Protein AF-A0A060BUB2-F1 (afdb_monomer)

Nearest PDB structures (foldseek):
  4mnr-assembly1_A  TM=9.715E-01  e=6.150E-08  Eggerthella lenta DSM 2243
  4r3j-assembly1_A  TM=9.632E-01  e=3.296E-07  Lancefieldella parvula DSM 20469
  4n1x-assembly2_B  TM=9.760E-01  e=5.420E-07  Lancefieldella parvula DSM 20469
  4r1g-assembly2_B  TM=9.555E-01  e=5.420E-07  Lancefieldella parvula DSM 20469
  4qjg-assembly1_A  TM=9.550E-01  e=1.143E-06  Lancefieldella parvula DSM 20469

Solvent-accessible surface area (backbone atoms only — not comparable to full-atom values): 5684 Å² total; per-residue (Å²): 58,58,77,46,56,8,39,28,64,52,88,80,88,69,60,66,45,60,51,97,87,66,47,79,75,44,71,62,73,91,44,82,66,48,66,88,46,51,40,73,57,15,51,57,48,42,57,56,18,26,47,24,17,73,77,45,92,29,44,88,65,61,45,93,98,45,56,38,20,28,50,65,47,78,43,85,70,55,96,91,48,81,59,49,81,45,75,51,70,49,55,41,55,91,72,81

pLDDT: mean 97.55, std 1.78, range [89.56, 98.81]

Organism: NCBI:txid388610

InterPro domains:
  IPR001460 Penicillin-binding protein, transpeptidase [PF00905] (2-96)
  IPR012338 Beta-lactamase/transpeptidase-like [G3DSA:3.40.710.10] (1-96)
  IPR012338 Beta-lactamase/transpeptidase-like [SSF56601] (1-96)
  IPR050515 Class D beta-lactamase/transpeptidase [PTHR30627] (1-96)

Radius of gyration: 18.21 Å; Cα contacts (8 Å, |Δi|>4): 164; chains: 1; bounding box: 43×38×40 Å

Foldseek 3Di:
DLLPQQWDKDDDDDQFDADPVRHTPDGDDIDTPDRRDGSVVSLVLLVVQLCCCVPNPNVVVDDPPKRKGKDWDWADPDDPDDIDIDMDIDISSVND

Secondary structure (DSSP, 8-state):
-GGGTT-EEPP-S--EEE-TT--EEEEPPP-EEE--S-HHHHHHHHHHHHHHHHTSTTGGG-BTTB--EEEEEEE---SSSPPEEEEEEESSTT--

Structure (mmCIF, N/CA/C/O backbone):
data_AF-A0A060BUB2-F1
#
_entry.id   AF-A0A060BUB2-F1
#
loop_
_atom_site.group_PDB
_atom_site.id
_atom_site.type_symbol
_atom_site.label_atom_id
_atom_site.label_alt_id
_atom_site.label_comp_id
_atom_site.label_asym_id
_atom_site.label_entity_id
_atom_site.label_seq_id
_atom_site.pdbx_PDB_ins_code
_atom_site.Cartn_x
_atom_site.Cartn_y
_atom_site.Cartn_z
_atom_site.occupancy
_atom_site.B_iso_or_equiv
_atom_site.auth_seq_id
_atom_site.auth_comp_id
_atom_site.auth_asym_id
_atom_site.auth_atom_id
_atom_site.pdbx_PDB_model_num
ATOM 1 N N . ALA A 1 1 ? 2.199 1.454 6.122 1.00 93.00 1 ALA A N 1
ATOM 2 C CA . ALA A 1 1 ? 3.378 2.230 6.540 1.00 93.00 1 ALA A CA 1
ATOM 3 C C . ALA A 1 1 ? 3.702 3.285 5.498 1.00 93.00 1 ALA A C 1
ATOM 5 O O . ALA A 1 1 ? 3.461 4.435 5.799 1.00 93.00 1 ALA A O 1
ATOM 6 N N . VAL A 1 2 ? 4.151 2.925 4.283 1.00 98.25 2 VAL A N 1
ATOM 7 C CA . VAL A 1 2 ? 4.500 3.920 3.237 1.00 98.25 2 VAL A CA 1
ATOM 8 C C . VAL A 1 2 ? 3.356 4.904 2.969 1.00 98.25 2 VAL A C 1
ATOM 10 O O . VAL A 1 2 ? 3.544 6.096 3.120 1.00 98.25 2 VAL A O 1
ATOM 13 N N . ALA A 1 3 ? 2.148 4.396 2.722 1.00 98.19 3 ALA A N 1
ATOM 14 C CA . ALA A 1 3 ? 0.953 5.213 2.496 1.00 98.19 3 ALA A CA 1
ATOM 15 C C . ALA A 1 3 ? 0.493 6.070 3.700 1.00 98.19 3 ALA A C 1
ATOM 17 O O . ALA A 1 3 ? -0.426 6.854 3.567 1.00 98.19 3 ALA A O 1
ATOM 18 N N . ASN A 1 4 ? 1.049 5.865 4.895 1.00 98.44 4 ASN A N 1
ATOM 19 C CA . ASN A 1 4 ? 0.565 6.473 6.140 1.00 98.44 4 ASN A CA 1
ATOM 20 C C . ASN A 1 4 ? 1.745 7.091 6.898 1.00 98.44 4 ASN A C 1
ATOM 22 O O . ASN A 1 4 ? 2.000 6.736 8.048 1.00 98.44 4 ASN A O 1
ATOM 26 N N . ASP A 1 5 ? 2.542 7.898 6.196 1.00 98.19 5 ASP A N 1
ATOM 27 C CA . ASP A 1 5 ? 3.661 8.679 6.743 1.00 98.19 5 ASP A CA 1
ATOM 28 C C . ASP A 1 5 ? 4.702 7.863 7.528 1.00 98.19 5 ASP A C 1
ATOM 30 O O . ASP A 1 5 ? 5.344 8.340 8.465 1.00 98.19 5 ASP A O 1
ATOM 34 N N . GLY A 1 6 ? 4.874 6.593 7.161 1.00 98.31 6 GLY A N 1
ATOM 35 C CA . GLY A 1 6 ? 5.774 5.664 7.840 1.00 98.31 6 GLY A CA 1
ATOM 36 C C . GLY A 1 6 ? 5.173 4.953 9.054 1.00 98.31 6 GLY A C 1
ATOM 37 O O . GLY A 1 6 ? 5.787 4.014 9.557 1.00 98.31 6 GLY A O 1
ATOM 38 N N . VAL A 1 7 ? 3.948 5.287 9.466 1.00 98.62 7 VAL A N 1
ATOM 39 C CA . VAL A 1 7 ? 3.236 4.665 10.590 1.00 98.62 7 VAL A CA 1
ATOM 40 C C . VAL A 1 7 ? 2.556 3.366 10.142 1.00 98.62 7 VAL A C 1
ATOM 42 O O . VAL A 1 7 ? 1.753 3.318 9.200 1.00 98.62 7 VAL A O 1
ATOM 45 N N . LEU A 1 8 ? 2.873 2.262 10.817 1.00 98.44 8 LEU A N 1
ATOM 46 C CA . LEU A 1 8 ? 2.252 0.958 10.613 1.00 98.44 8 LEU A CA 1
ATOM 47 C C . LEU A 1 8 ? 1.107 0.766 11.613 1.00 98.44 8 LEU A C 1
ATOM 49 O O . LEU A 1 8 ? 1.333 0.631 12.813 1.00 98.44 8 LEU A O 1
ATOM 53 N N . MET A 1 9 ? -0.123 0.721 11.105 1.00 98.44 9 MET A N 1
ATOM 54 C CA . MET A 1 9 ? -1.320 0.454 11.906 1.00 98.44 9 MET A CA 1
ATOM 55 C C . MET A 1 9 ? -1.484 -1.043 12.169 1.00 98.44 9 MET A C 1
ATOM 57 O O . MET A 1 9 ? -1.148 -1.870 11.318 1.00 98.44 9 MET A O 1
ATOM 61 N N . GLN A 1 10 ? -2.050 -1.399 13.321 1.00 98.38 10 GLN A N 1
ATOM 62 C CA . GLN A 1 10 ? -2.472 -2.769 13.582 1.00 98.38 10 GLN A CA 1
ATOM 63 C C . GLN A 1 10 ? -3.713 -3.090 12.729 1.00 98.38 10 GLN A C 1
ATOM 65 O O . GLN A 1 10 ? -4.748 -2.436 12.894 1.00 98.38 10 GLN A O 1
ATOM 70 N N . PRO A 1 11 ? -3.653 -4.084 11.821 1.00 97.88 11 PRO A N 1
ATOM 71 C CA . PRO A 1 11 ? -4.812 -4.451 11.022 1.00 97.88 11 PRO A CA 1
ATOM 72 C C . PRO A 1 11 ? -5.893 -5.072 11.911 1.00 97.88 11 PRO A C 1
ATOM 74 O O . PRO A 1 11 ? -5.608 -5.862 12.813 1.00 97.88 11 PRO A O 1
ATOM 77 N N . TYR A 1 12 ? -7.148 -4.742 11.626 1.00 97.94 12 TYR A N 1
ATOM 78 C CA . TYR A 1 12 ? -8.311 -5.306 12.300 1.00 97.94 12 TYR A CA 1
ATOM 79 C C . TYR A 1 12 ? -9.427 -5.566 11.286 1.00 97.94 12 TYR A C 1
ATOM 81 O O . TYR A 1 12 ? -9.534 -4.877 10.275 1.00 97.94 12 TYR A O 1
ATOM 89 N N . LEU A 1 13 ? -10.253 -6.579 11.560 1.00 98.12 13 LEU A N 1
ATOM 90 C CA . LEU A 1 13 ? -11.365 -6.972 10.685 1.00 98.12 13 LEU A CA 1
ATOM 91 C C . LEU A 1 13 ? -12.734 -6.565 11.249 1.00 98.12 13 LEU A C 1
ATOM 93 O O . LEU A 1 13 ? -13.665 -6.282 10.502 1.00 98.12 13 LEU A O 1
ATOM 97 N N . ILE A 1 14 ? -12.872 -6.543 12.576 1.00 97.81 14 ILE A N 1
ATOM 98 C CA . ILE A 1 14 ? -14.148 -6.285 13.252 1.00 97.81 14 ILE A CA 1
ATOM 99 C C . ILE A 1 14 ? -14.234 -4.796 13.576 1.00 97.81 14 ILE A C 1
ATOM 101 O O . ILE A 1 14 ? -13.459 -4.315 14.393 1.00 97.81 14 ILE A O 1
ATOM 105 N N . GLN A 1 15 ? -15.182 -4.067 12.985 1.00 97.94 15 GLN A N 1
ATOM 106 C CA . GLN A 1 15 ? -15.404 -2.650 13.307 1.00 97.94 15 GLN A CA 1
ATOM 107 C C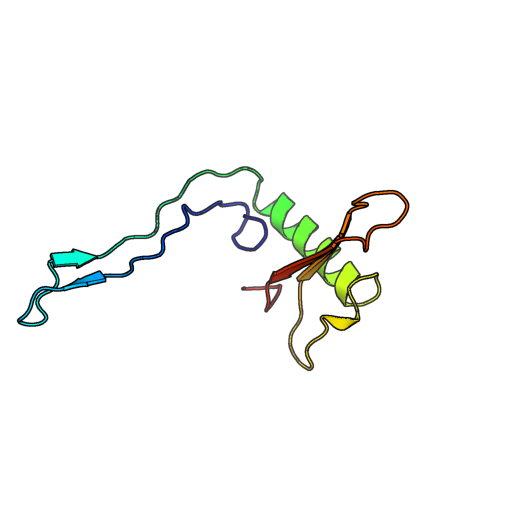 . GLN A 1 15 ? -16.235 -2.469 14.584 1.00 97.94 15 GLN A C 1
ATOM 109 O O . GLN A 1 15 ? -15.972 -1.588 15.405 1.00 97.94 15 GLN A O 1
ATOM 114 N N . THR A 1 16 ? -17.297 -3.257 14.737 1.00 98.19 16 THR A N 1
ATOM 115 C CA . THR A 1 16 ? -18.253 -3.119 15.839 1.00 98.19 16 THR A CA 1
ATOM 116 C C . THR A 1 16 ? -18.921 -4.457 16.119 1.00 98.19 16 THR A C 1
ATOM 118 O O . THR A 1 16 ? -19.343 -5.144 15.192 1.00 98.19 16 THR A O 1
ATOM 121 N N . VAL A 1 17 ? -19.057 -4.795 17.397 1.00 98.19 17 VAL A N 1
ATOM 122 C CA . VAL A 1 17 ? -19.894 -5.895 17.880 1.00 98.19 17 VAL A CA 1
ATOM 123 C C . VAL A 1 17 ? -21.173 -5.290 18.440 1.00 98.19 17 VAL A C 1
ATOM 125 O O . VAL A 1 17 ? -21.117 -4.349 19.238 1.00 98.19 17 VAL A O 1
ATOM 128 N N . ARG A 1 18 ? -22.320 -5.812 18.005 1.00 98.56 18 ARG A N 1
ATOM 129 C CA . ARG A 1 18 ? -23.639 -5.388 18.480 1.00 98.56 18 ARG A CA 1
ATOM 130 C C . ARG A 1 18 ? -24.403 -6.557 19.082 1.00 98.56 18 ARG A C 1
ATOM 132 O O . ARG A 1 18 ? -24.198 -7.696 18.668 1.00 98.56 18 ARG A O 1
ATOM 139 N N . ASP A 1 19 ? -25.258 -6.258 20.050 1.00 97.94 19 ASP A N 1
ATOM 140 C CA . ASP A 1 19 ? -26.207 -7.222 20.605 1.00 97.94 19 ASP A CA 1
ATOM 141 C C . ASP A 1 19 ? -27.456 -7.376 19.709 1.00 97.94 19 ASP A C 1
ATOM 143 O O . ASP A 1 19 ? -27.557 -6.779 18.631 1.00 97.94 19 ASP A O 1
ATOM 147 N N . ALA A 1 20 ? -28.402 -8.214 20.144 1.00 97.81 20 ALA A N 1
ATOM 148 C CA . ALA A 1 20 ? -29.640 -8.490 19.412 1.00 97.81 20 ALA A CA 1
ATOM 149 C C . ALA A 1 20 ? -30.563 -7.263 19.282 1.00 97.81 20 ALA A C 1
ATOM 151 O O . ALA A 1 20 ? -31.343 -7.194 18.333 1.00 97.81 20 ALA A O 1
ATOM 152 N N . ASP A 1 21 ? -30.431 -6.289 20.184 1.00 97.69 21 ASP A N 1
ATOM 153 C CA . ASP A 1 21 ? -31.191 -5.037 20.192 1.00 97.69 21 ASP A CA 1
ATOM 154 C C . ASP A 1 21 ? -30.462 -3.918 19.421 1.00 97.69 21 ASP A C 1
ATOM 156 O O . ASP A 1 21 ? -30.885 -2.761 19.424 1.00 97.69 21 ASP A O 1
ATOM 160 N N . LEU A 1 22 ? -29.377 -4.265 18.714 1.00 96.31 22 LEU A N 1
ATOM 161 C CA . LEU A 1 22 ? -28.490 -3.366 17.969 1.00 96.31 22 LEU A CA 1
ATOM 162 C C . LEU A 1 22 ? -27.682 -2.395 18.848 1.00 96.31 22 LEU A C 1
ATOM 164 O O . LEU A 1 22 ? -27.053 -1.472 18.316 1.00 96.31 22 LEU A O 1
ATOM 168 N N . GLY A 1 23 ? -27.636 -2.624 20.161 1.00 97.88 23 GLY A N 1
ATOM 169 C CA . GLY A 1 23 ? -26.764 -1.918 21.091 1.00 97.88 23 GLY A CA 1
ATOM 170 C C . GLY A 1 23 ? -25.293 -2.189 20.781 1.00 97.88 23 GLY A C 1
ATOM 171 O O . GLY A 1 23 ? -24.910 -3.303 20.425 1.00 97.88 23 GLY A O 1
ATOM 172 N N . VAL A 1 24 ? -24.443 -1.162 20.873 1.00 98.06 24 VAL A N 1
ATOM 173 C CA . VAL A 1 24 ? -22.996 -1.317 20.657 1.00 98.06 24 VAL A CA 1
ATOM 174 C C . VAL A 1 24 ? -22.364 -1.932 21.902 1.00 98.06 24 VAL A C 1
ATOM 176 O O . VAL A 1 24 ? -22.309 -1.292 22.947 1.00 98.06 24 VAL A O 1
ATOM 179 N N . VAL A 1 25 ? -21.845 -3.151 21.762 1.00 98.00 25 VAL A N 1
ATOM 180 C CA . VAL A 1 25 ? -21.130 -3.879 22.823 1.00 98.00 25 VAL A CA 1
ATOM 181 C C . VAL A 1 25 ? -19.650 -3.519 22.810 1.00 98.00 25 VAL A C 1
ATOM 183 O O . VAL A 1 25 ? -19.036 -3.301 23.850 1.00 98.00 25 VAL A O 1
ATOM 186 N N . GLN A 1 26 ? -19.070 -3.445 21.614 1.00 97.69 26 GLN A N 1
ATOM 187 C CA . GLN A 1 26 ? -17.668 -3.107 21.421 1.00 97.69 26 GLN A CA 1
ATOM 188 C C . GLN A 1 26 ? -17.500 -2.360 20.106 1.00 97.69 26 GLN A C 1
ATOM 190 O O . GLN A 1 26 ? -18.100 -2.722 19.093 1.00 97.69 26 GLN A O 1
ATOM 195 N N . ARG A 1 27 ? -16.637 -1.347 20.108 1.00 98.00 27 ARG A N 1
ATOM 196 C CA . ARG A 1 27 ? -16.149 -0.681 18.904 1.00 98.00 27 ARG A CA 1
ATOM 197 C C . ARG A 1 27 ? -14.635 -0.815 18.867 1.00 98.00 27 ARG A C 1
ATOM 199 O O . ARG A 1 27 ? -13.984 -0.584 19.880 1.00 98.00 27 ARG A O 1
ATOM 206 N N . THR A 1 28 ? -14.095 -1.209 17.722 1.00 98.31 28 THR A N 1
ATOM 207 C CA . THR A 1 28 ? -12.645 -1.278 17.540 1.00 98.31 28 THR A CA 1
ATOM 208 C C . THR A 1 28 ? -12.118 0.111 17.227 1.00 98.31 28 THR A C 1
ATOM 210 O O . THR A 1 28 ? -12.644 0.798 16.349 1.00 98.31 28 THR A O 1
ATOM 213 N N . GLU A 1 29 ? -11.081 0.514 17.950 1.00 97.94 29 GLU A N 1
ATOM 214 C CA 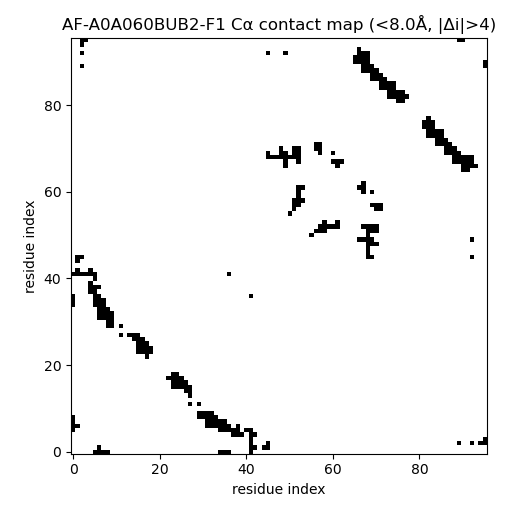. GLU A 1 29 ? -10.344 1.746 17.703 1.00 97.94 29 GLU A CA 1
ATOM 215 C C . GLU A 1 29 ? -9.021 1.399 17.008 1.00 97.94 29 GLU A C 1
ATOM 217 O O . GLU A 1 29 ? -8.344 0.463 17.444 1.00 97.94 29 GLU A O 1
ATOM 222 N N . PRO A 1 30 ? -8.649 2.093 15.917 1.00 98.06 30 PRO A N 1
ATOM 223 C CA . PRO A 1 30 ? -7.361 1.880 15.271 1.00 98.06 30 PRO A CA 1
ATOM 224 C C . PRO A 1 30 ? -6.208 2.144 16.241 1.00 98.06 30 PRO A C 1
ATOM 226 O O . PRO A 1 30 ? -6.190 3.166 16.925 1.00 98.06 30 PRO A O 1
ATOM 229 N N . THR A 1 31 ? -5.217 1.256 16.257 1.00 98.38 31 THR A N 1
ATOM 230 C CA . THR A 1 31 ? -4.009 1.415 17.071 1.00 98.38 31 THR A CA 1
ATOM 231 C C . THR A 1 31 ? -2.759 1.401 16.203 1.00 98.38 31 THR A C 1
ATOM 233 O O . THR A 1 31 ? -2.683 0.705 15.186 1.00 98.38 31 THR A O 1
ATOM 236 N N . VAL A 1 32 ? -1.760 2.181 16.614 1.00 98.50 32 VAL A N 1
ATOM 237 C CA . VAL A 1 32 ? -0.423 2.132 16.017 1.00 98.50 32 VAL A CA 1
ATOM 238 C C . VAL A 1 32 ? 0.260 0.846 16.471 1.00 98.50 32 VAL A C 1
ATOM 240 O O . VAL A 1 32 ? 0.297 0.546 17.663 1.00 98.50 32 VAL A O 1
ATOM 243 N N . TYR A 1 33 ? 0.798 0.088 15.518 1.00 98.50 33 TYR A N 1
ATOM 244 C CA . TYR A 1 33 ? 1.631 -1.078 15.794 1.00 98.50 33 TYR A CA 1
ATOM 245 C C . TYR A 1 33 ? 3.105 -0.678 15.920 1.00 98.50 33 TYR A C 1
ATOM 247 O O . TYR A 1 33 ? 3.773 -1.076 16.872 1.00 98.50 33 TYR A O 1
ATOM 255 N N . SER A 1 34 ? 3.615 0.119 14.973 1.00 98.50 34 SER A N 1
ATOM 256 C CA . SER A 1 34 ? 4.997 0.617 14.980 1.00 98.50 34 SER A CA 1
ATOM 257 C C . SER A 1 34 ? 5.226 1.755 13.975 1.00 98.50 34 SER A C 1
ATOM 259 O O . SER A 1 34 ? 4.355 2.065 13.166 1.00 98.50 34 SER A O 1
ATOM 261 N N . GLU A 1 35 ? 6.424 2.345 13.994 1.00 98.38 35 GLU A N 1
ATOM 262 C CA . GLU A 1 35 ? 6.898 3.360 13.037 1.00 98.38 35 GLU A CA 1
ATOM 263 C C . GLU A 1 35 ? 8.217 2.888 12.394 1.00 98.38 35 GLU A C 1
ATOM 265 O O . GLU A 1 35 ? 9.304 3.253 12.845 1.00 98.38 35 GLU A O 1
ATOM 270 N N . PRO A 1 36 ? 8.169 1.982 11.399 1.00 98.06 36 PRO A N 1
ATOM 271 C CA . PRO A 1 36 ? 9.375 1.377 10.826 1.00 98.06 36 PRO A CA 1
ATOM 272 C C . PRO A 1 36 ? 10.260 2.343 10.027 1.00 98.06 36 PRO A C 1
ATOM 274 O O . PRO A 1 36 ? 11.444 2.061 9.849 1.00 98.06 36 PRO A O 1
ATOM 277 N N . ILE A 1 37 ? 9.701 3.439 9.509 1.00 98.56 37 ILE A N 1
ATOM 278 C CA . ILE A 1 37 ? 10.411 4.444 8.708 1.00 98.56 37 ILE A CA 1
ATOM 279 C C . ILE A 1 37 ? 9.916 5.846 9.069 1.00 98.56 37 ILE A C 1
ATOM 281 O O . ILE A 1 37 ? 8.796 6.002 9.546 1.00 98.56 37 ILE A O 1
ATOM 285 N N . SER A 1 38 ? 10.738 6.866 8.815 1.00 98.69 38 SER A N 1
ATOM 286 C CA . SER A 1 38 ? 10.307 8.262 8.936 1.00 98.69 38 SER A CA 1
ATOM 287 C C . SER A 1 38 ? 9.331 8.650 7.825 1.00 98.69 38 SER A C 1
ATOM 289 O O . SER A 1 38 ? 9.417 8.113 6.720 1.00 98.69 38 SER A O 1
ATOM 291 N N . SER A 1 39 ? 8.495 9.658 8.084 1.00 98.31 39 SER A N 1
ATOM 292 C CA . SER A 1 39 ? 7.629 10.282 7.070 1.00 98.31 39 SER A CA 1
ATOM 293 C C . SER A 1 39 ? 8.417 10.699 5.821 1.00 98.31 39 SER A C 1
ATOM 295 O O . SER A 1 39 ? 8.107 10.226 4.740 1.00 98.31 39 SER A O 1
ATOM 297 N N . ASN A 1 40 ? 9.556 11.392 5.963 1.00 98.56 40 ASN A N 1
ATOM 298 C CA . ASN A 1 40 ? 10.401 11.742 4.809 1.00 98.56 40 ASN A CA 1
ATOM 299 C C . ASN A 1 40 ? 10.873 10.519 3.992 1.00 98.56 40 ASN A C 1
ATOM 301 O O . ASN A 1 40 ? 11.030 10.597 2.779 1.00 98.56 40 ASN A O 1
ATOM 305 N N . THR A 1 41 ? 11.152 9.382 4.641 1.00 98.69 41 THR A N 1
ATOM 306 C CA . THR A 1 41 ? 11.491 8.146 3.913 1.00 98.69 41 THR A CA 1
ATOM 307 C C . THR A 1 41 ? 10.269 7.580 3.193 1.00 98.69 41 THR A C 1
ATOM 309 O O . THR A 1 41 ? 10.404 7.066 2.085 1.00 98.69 41 THR A O 1
ATOM 312 N N . ALA A 1 42 ? 9.090 7.658 3.812 1.00 98.62 42 ALA A N 1
ATOM 313 C CA . ALA A 1 42 ? 7.835 7.237 3.206 1.00 98.62 42 ALA A CA 1
ATOM 314 C C . ALA A 1 42 ? 7.501 8.081 1.965 1.00 98.62 42 ALA A C 1
ATOM 316 O O . ALA A 1 42 ? 7.209 7.495 0.930 1.00 98.62 42 ALA A O 1
ATOM 317 N N . ASP A 1 43 ? 7.667 9.404 2.030 1.00 98.50 43 ASP A N 1
ATOM 318 C CA . ASP A 1 43 ? 7.427 10.328 0.911 1.00 98.50 43 ASP A CA 1
ATOM 319 C C . ASP A 1 43 ? 8.316 9.998 -0.293 1.00 98.50 43 ASP A C 1
ATOM 321 O O . ASP A 1 43 ? 7.831 9.788 -1.404 1.00 98.50 43 ASP A O 1
ATOM 325 N N . ILE A 1 44 ? 9.624 9.843 -0.057 1.00 98.62 44 ILE A N 1
ATOM 326 C CA . ILE A 1 44 ? 10.585 9.459 -1.101 1.00 98.62 44 ILE A CA 1
ATOM 327 C C . IL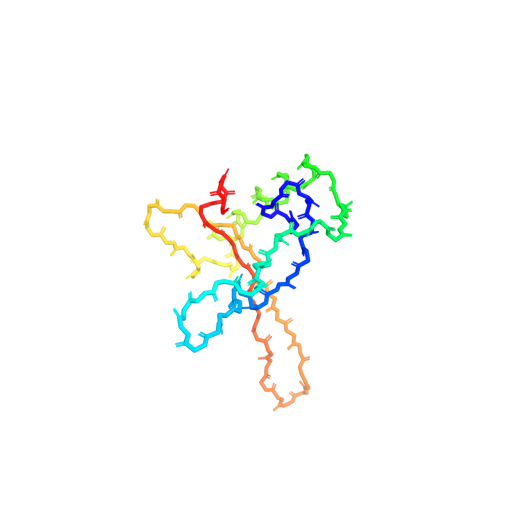E A 1 44 ? 10.214 8.099 -1.714 1.00 98.62 44 ILE A C 1
ATOM 329 O O . ILE A 1 44 ? 10.325 7.902 -2.925 1.00 98.62 44 ILE A O 1
ATOM 333 N N . LEU A 1 45 ? 9.776 7.135 -0.895 1.00 98.50 45 LEU A N 1
ATOM 334 C CA . LEU A 1 45 ? 9.326 5.835 -1.396 1.00 98.50 45 LEU A CA 1
ATOM 335 C C . LEU A 1 45 ? 8.045 5.954 -2.226 1.00 98.50 45 LEU A C 1
ATOM 337 O O . LEU A 1 45 ? 7.943 5.274 -3.246 1.00 98.50 45 LEU A O 1
ATOM 341 N N . THR A 1 46 ? 7.102 6.805 -1.825 1.00 98.69 46 THR A N 1
ATOM 342 C CA . THR A 1 46 ? 5.886 7.094 -2.590 1.00 98.69 46 THR A CA 1
ATOM 343 C C . THR A 1 46 ? 6.237 7.643 -3.970 1.00 98.69 46 THR A C 1
ATOM 345 O O . THR A 1 46 ? 5.784 7.072 -4.958 1.00 98.69 46 THR A O 1
ATOM 348 N N . GLU A 1 47 ? 7.136 8.629 -4.069 1.00 98.56 47 GLU A N 1
ATOM 349 C CA . GLU A 1 47 ? 7.605 9.171 -5.357 1.00 98.56 47 GLU A CA 1
ATOM 350 C C . GLU A 1 47 ? 8.218 8.082 -6.259 1.00 98.56 47 GLU A C 1
ATOM 352 O O . GLU A 1 47 ? 7.905 7.974 -7.448 1.00 98.56 47 GLU A O 1
ATOM 357 N N . MET A 1 48 ? 9.061 7.210 -5.694 1.00 98.75 48 MET A N 1
ATOM 358 C CA . MET A 1 48 ? 9.636 6.083 -6.440 1.00 98.75 48 MET A CA 1
ATOM 359 C C . MET A 1 48 ? 8.565 5.084 -6.904 1.00 98.75 48 MET A C 1
ATOM 361 O O . MET A 1 48 ? 8.663 4.518 -7.994 1.00 98.75 48 MET A O 1
ATOM 365 N N . MET A 1 49 ? 7.547 4.841 -6.078 1.00 98.75 49 MET A N 1
ATOM 366 C CA . MET A 1 49 ? 6.431 3.946 -6.383 1.00 98.75 49 MET A CA 1
ATOM 367 C C . MET A 1 49 ? 5.474 4.539 -7.428 1.00 98.75 49 MET A C 1
ATOM 369 O O . MET A 1 49 ? 4.917 3.788 -8.230 1.00 98.75 49 MET A O 1
ATOM 373 N N . GLU A 1 50 ? 5.302 5.860 -7.471 1.00 98.69 50 GLU A N 1
ATOM 374 C CA . GLU A 1 50 ? 4.591 6.545 -8.555 1.00 98.69 50 GLU A CA 1
ATOM 375 C C . GLU A 1 50 ? 5.304 6.334 -9.892 1.00 98.69 50 GLU A C 1
ATOM 377 O O . GLU A 1 50 ? 4.665 5.936 -10.866 1.00 98.69 50 GLU A O 1
ATOM 382 N N . ALA A 1 51 ? 6.632 6.495 -9.941 1.00 98.69 51 ALA A N 1
ATOM 383 C CA . ALA A 1 51 ? 7.413 6.297 -11.166 1.00 98.69 51 ALA A CA 1
ATOM 384 C C . ALA A 1 51 ? 7.250 4.879 -11.749 1.00 98.69 51 ALA A C 1
ATOM 386 O O . ALA A 1 51 ? 7.137 4.693 -12.963 1.00 98.69 51 ALA A O 1
ATOM 387 N N . VAL A 1 52 ? 7.150 3.856 -10.891 1.00 98.69 52 VAL A N 1
ATOM 388 C CA . VAL A 1 52 ? 6.902 2.471 -11.330 1.00 98.69 52 VAL A CA 1
ATOM 389 C C . VAL A 1 52 ? 5.576 2.331 -12.076 1.00 98.69 52 VAL A C 1
ATOM 391 O O . VAL A 1 52 ? 5.502 1.557 -13.035 1.00 98.69 52 VAL A O 1
ATOM 394 N N . VAL A 1 53 ? 4.536 3.040 -11.639 1.00 98.69 53 VAL A N 1
ATOM 395 C CA . VAL A 1 53 ? 3.215 3.004 -12.276 1.00 98.69 53 VAL A CA 1
ATOM 396 C C . VAL A 1 53 ? 3.146 3.971 -13.456 1.00 98.69 53 VAL A C 1
ATOM 398 O O . VAL A 1 53 ? 2.516 3.654 -14.458 1.00 98.69 53 VAL A O 1
ATOM 401 N N . ALA A 1 54 ? 3.816 5.119 -13.401 1.00 98.06 54 ALA A N 1
ATOM 402 C CA . ALA A 1 54 ? 3.818 6.099 -14.483 1.00 98.06 54 ALA A CA 1
ATOM 403 C C . ALA A 1 54 ? 4.563 5.597 -15.733 1.00 98.06 54 ALA A C 1
ATOM 405 O O . ALA A 1 54 ? 4.066 5.744 -16.848 1.00 98.06 54 ALA A O 1
ATOM 406 N N . GLU A 1 55 ? 5.728 4.972 -15.555 1.00 97.94 55 GLU A N 1
ATOM 407 C CA . GLU A 1 55 ? 6.636 4.656 -16.669 1.00 97.94 55 GLU A CA 1
ATOM 408 C C . GLU A 1 55 ? 7.407 3.334 -16.513 1.00 97.94 55 GLU A C 1
ATOM 410 O O . GLU A 1 55 ? 8.194 2.962 -17.383 1.00 97.94 55 GLU A O 1
ATOM 415 N N . GLY A 1 56 ? 7.180 2.597 -15.424 1.00 98.25 56 GLY A N 1
ATOM 416 C CA . GLY A 1 56 ? 7.905 1.368 -15.112 1.00 98.25 56 GLY A CA 1
ATOM 417 C C . GLY A 1 56 ? 7.133 0.075 -15.384 1.00 98.25 56 GLY A C 1
ATOM 418 O O . GLY A 1 56 ? 6.320 -0.062 -16.298 1.00 98.25 56 GLY A O 1
ATOM 419 N N . THR A 1 57 ? 7.405 -0.927 -14.548 1.00 98.44 57 THR A N 1
ATOM 420 C CA . THR A 1 57 ? 6.815 -2.269 -14.657 1.00 98.44 57 THR A CA 1
ATOM 421 C C . THR A 1 57 ? 5.343 -2.330 -14.243 1.00 98.44 57 THR A C 1
ATOM 423 O O . THR A 1 57 ? 4.686 -3.331 -14.510 1.00 98.44 57 THR A O 1
ATOM 426 N N . GLY A 1 58 ? 4.830 -1.299 -13.566 1.00 98.19 58 GLY A N 1
ATOM 427 C CA . GLY A 1 58 ? 3.475 -1.238 -13.018 1.00 98.19 58 GLY A CA 1
ATOM 428 C C . GLY A 1 58 ? 2.488 -0.440 -13.865 1.00 98.19 58 GLY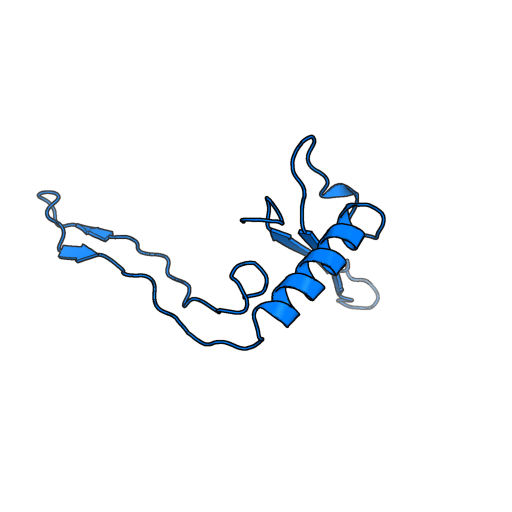 A C 1
ATOM 429 O O . GLY A 1 58 ? 1.421 -0.111 -13.363 1.00 98.19 58 GLY A O 1
ATOM 430 N N . THR A 1 59 ? 2.810 -0.114 -15.118 1.00 98.38 59 THR A N 1
ATOM 431 C CA . THR A 1 59 ? 1.994 0.766 -15.984 1.00 98.38 59 THR A CA 1
ATOM 432 C C . THR A 1 59 ? 0.546 0.322 -16.173 1.00 98.38 59 THR A C 1
ATOM 434 O O . THR A 1 59 ? -0.338 1.156 -16.343 1.00 98.38 59 THR A O 1
ATOM 437 N N . LEU A 1 60 ? 0.258 -0.976 -16.050 1.00 97.75 60 LEU A N 1
ATOM 438 C CA . LEU A 1 60 ? -1.114 -1.497 -16.079 1.00 97.75 60 LEU A CA 1
ATOM 439 C C . LEU A 1 60 ? -1.969 -1.086 -14.865 1.00 97.75 60 LEU A C 1
ATOM 441 O O . LEU A 1 60 ? -3.183 -1.261 -14.904 1.00 97.75 60 LEU A O 1
ATOM 445 N N . ALA A 1 61 ? -1.364 -0.556 -13.799 1.00 97.62 61 ALA A N 1
ATOM 446 C CA . ALA A 1 61 ? -2.061 -0.074 -12.607 1.00 97.62 61 ALA A CA 1
ATOM 447 C C . ALA A 1 61 ? -2.497 1.403 -12.703 1.00 97.62 61 ALA A C 1
ATOM 449 O O . ALA A 1 61 ? -3.060 1.928 -11.745 1.00 97.62 61 ALA A O 1
ATOM 450 N N . GLN A 1 62 ? -2.245 2.084 -13.828 1.00 98.25 62 GLN A N 1
ATOM 451 C CA . GLN A 1 62 ? -2.682 3.467 -14.031 1.00 98.25 62 GLN A CA 1
ATOM 452 C C . GLN A 1 62 ? -4.212 3.580 -14.030 1.00 98.25 62 GLN A C 1
ATOM 454 O O . GLN A 1 62 ? -4.912 2.812 -14.692 1.00 98.25 62 GLN A O 1
ATOM 459 N N . VAL A 1 63 ? -4.728 4.595 -13.334 1.00 97.94 63 VAL A N 1
ATOM 460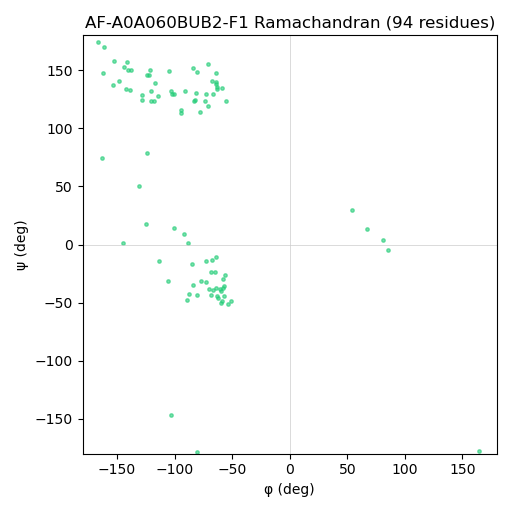 C CA . VAL A 1 63 ? -6.155 4.935 -13.303 1.00 97.94 63 VAL A CA 1
ATOM 461 C C . VAL A 1 63 ? -6.325 6.366 -13.826 1.00 97.94 63 VAL A C 1
ATOM 463 O O . VAL A 1 63 ? -5.708 7.283 -13.285 1.00 97.94 63 VAL A O 1
ATOM 466 N N . PRO A 1 64 ? -7.144 6.608 -14.871 1.00 97.19 64 PRO A N 1
ATOM 467 C CA . PRO A 1 64 ? -7.335 7.953 -15.404 1.00 97.19 64 PRO A CA 1
ATOM 468 C C . PRO A 1 64 ? -7.791 8.946 -14.327 1.00 97.19 64 PRO A C 1
ATOM 470 O O . PRO A 1 64 ? -8.815 8.744 -13.680 1.00 97.19 64 PRO A O 1
ATOM 473 N N . GLY A 1 65 ? -7.034 10.031 -14.157 1.00 96.88 65 GLY A N 1
ATOM 474 C CA . GLY A 1 65 ? -7.336 11.087 -13.186 1.00 96.88 65 GLY A CA 1
ATOM 475 C C . GLY A 1 65 ? -6.919 10.795 -11.741 1.00 96.88 65 GLY A C 1
ATOM 476 O O . GLY A 1 65 ? -7.189 11.628 -10.881 1.00 96.88 65 GLY A O 1
ATOM 477 N N . VAL A 1 66 ? -6.260 9.665 -11.464 1.00 97.94 66 VAL A N 1
ATOM 478 C CA . VAL A 1 66 ? -5.767 9.309 -10.127 1.00 97.94 66 VAL A CA 1
ATOM 479 C C . VAL A 1 66 ? -4.290 8.937 -10.205 1.00 97.94 66 VAL A C 1
ATOM 481 O O . VAL A 1 66 ? -3.907 8.033 -10.946 1.00 97.94 66 VAL A O 1
ATOM 484 N N . THR A 1 67 ? -3.454 9.611 -9.416 1.00 98.12 67 THR A N 1
ATOM 485 C CA . THR A 1 67 ? -2.052 9.214 -9.249 1.00 98.12 67 THR A CA 1
ATOM 486 C C . THR A 1 67 ? -1.990 7.968 -8.373 1.00 98.12 67 THR A C 1
ATOM 488 O O . THR A 1 67 ? -2.511 7.966 -7.258 1.00 98.12 67 THR A O 1
ATOM 491 N N . VAL A 1 68 ? -1.370 6.904 -8.881 1.00 98.69 68 VAL A N 1
ATOM 492 C CA . VAL A 1 68 ? -1.248 5.613 -8.194 1.00 98.69 68 VAL A CA 1
ATOM 493 C C . VAL A 1 68 ? 0.222 5.358 -7.891 1.00 98.69 68 VAL A C 1
ATOM 495 O O . VAL A 1 68 ? 1.050 5.381 -8.799 1.00 98.69 68 VAL A O 1
ATOM 498 N N . ALA A 1 69 ? 0.532 5.059 -6.632 1.00 98.81 69 A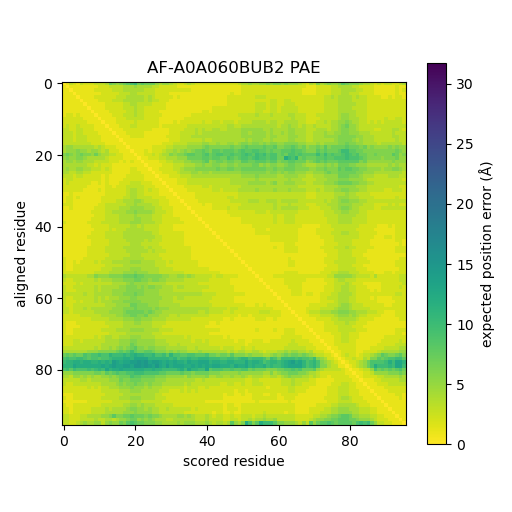LA A N 1
ATOM 499 C CA . ALA A 1 69 ? 1.845 4.591 -6.217 1.00 98.81 69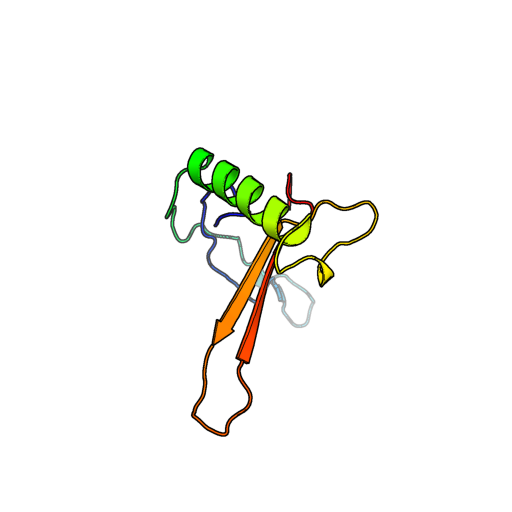 ALA A CA 1
ATOM 500 C C . ALA A 1 69 ? 1.796 3.073 -6.052 1.00 98.81 69 ALA A C 1
ATOM 502 O O . ALA A 1 69 ? 0.916 2.537 -5.376 1.00 98.81 69 ALA A O 1
ATOM 503 N N . GLY A 1 70 ? 2.739 2.348 -6.649 1.00 98.44 70 GLY A N 1
ATOM 504 C CA . GLY A 1 70 ? 2.793 0.903 -6.486 1.00 98.44 70 GLY A CA 1
ATOM 505 C C . GLY A 1 70 ? 4.132 0.273 -6.829 1.00 98.44 70 GLY A C 1
ATOM 506 O O . GLY A 1 70 ? 5.023 0.888 -7.403 1.00 98.44 70 GLY A O 1
ATOM 507 N N . LYS A 1 71 ? 4.274 -1.007 -6.488 1.00 98.69 71 LYS A N 1
ATOM 508 C CA . LYS A 1 71 ? 5.410 -1.820 -6.916 1.00 98.69 71 LYS A CA 1
ATOM 509 C C . LYS A 1 71 ? 4.963 -3.221 -7.306 1.00 98.69 71 LYS A C 1
ATOM 511 O O . LYS A 1 71 ? 4.242 -3.884 -6.563 1.00 98.69 71 LYS A O 1
ATOM 516 N N . THR A 1 72 ? 5.445 -3.675 -8.462 1.00 98.44 72 THR A N 1
ATOM 517 C CA . THR A 1 72 ? 5.300 -5.066 -8.904 1.00 98.44 72 THR A CA 1
ATOM 518 C C . THR A 1 72 ? 6.385 -5.957 -8.304 1.00 98.44 72 THR A C 1
ATOM 520 O O . THR A 1 72 ? 7.517 -5.508 -8.077 1.00 98.44 72 THR A O 1
ATOM 523 N N . GLY A 1 73 ? 6.062 -7.235 -8.137 1.00 98.06 73 GLY A N 1
ATOM 524 C CA . GLY A 1 73 ? 7.004 -8.306 -7.841 1.00 98.06 73 GLY A CA 1
ATOM 525 C C . GLY A 1 73 ? 6.677 -9.556 -8.652 1.00 98.06 73 GLY A C 1
ATOM 526 O O . GLY A 1 73 ? 5.517 -9.815 -8.961 1.00 98.06 73 GLY A O 1
ATOM 527 N N . THR A 1 74 ? 7.702 -10.337 -8.969 1.00 97.38 74 THR A N 1
ATOM 528 C CA . THR A 1 74 ? 7.566 -11.661 -9.580 1.00 97.38 74 THR A CA 1
ATOM 529 C C . THR A 1 74 ? 8.386 -12.626 -8.745 1.00 97.38 74 THR A C 1
ATOM 531 O O . THR A 1 74 ? 9.546 -12.341 -8.450 1.00 97.38 74 THR A O 1
ATOM 534 N N . ALA A 1 75 ? 7.780 -13.732 -8.325 1.00 96.88 75 ALA A N 1
ATOM 535 C CA . ALA A 1 75 ? 8.454 -14.763 -7.552 1.00 96.88 75 ALA A CA 1
ATOM 536 C C . ALA A 1 75 ? 8.457 -16.080 -8.332 1.00 96.88 75 ALA A C 1
ATOM 538 O O . ALA A 1 75 ? 7.396 -16.587 -8.702 1.00 96.88 75 ALA A O 1
ATOM 539 N N . GLU A 1 76 ? 9.656 -16.618 -8.555 1.00 96.00 76 GLU A N 1
ATOM 540 C CA . GLU A 1 76 ? 9.855 -17.970 -9.076 1.00 96.00 76 GLU A CA 1
ATOM 541 C C . GLU A 1 76 ? 9.298 -18.996 -8.084 1.00 96.00 76 GLU A C 1
ATOM 543 O O . GLU A 1 76 ? 9.548 -18.909 -6.880 1.00 96.00 76 GLU A O 1
ATOM 548 N N . THR A 1 77 ? 8.551 -19.969 -8.595 1.00 94.69 77 THR A N 1
ATOM 549 C CA . THR A 1 77 ? 7.883 -21.022 -7.809 1.00 94.69 77 THR A CA 1
ATOM 550 C C . THR A 1 77 ? 8.459 -22.413 -8.078 1.00 94.69 77 THR A C 1
ATOM 552 O O . THR A 1 77 ? 8.283 -23.320 -7.274 1.00 94.69 77 THR A O 1
ATOM 555 N N . GLY A 1 78 ? 9.241 -22.568 -9.147 1.00 92.56 78 GLY A N 1
ATOM 556 C CA . GLY A 1 78 ? 9.868 -23.817 -9.566 1.00 92.56 78 GLY A CA 1
ATOM 557 C C . GLY A 1 78 ? 10.348 -23.705 -11.012 1.00 92.56 78 GLY A C 1
ATOM 558 O O . GLY A 1 78 ? 10.227 -22.648 -11.623 1.00 92.56 78 GLY A O 1
ATOM 559 N N . THR A 1 79 ? 10.898 -24.780 -11.577 1.00 89.56 79 THR A N 1
ATOM 560 C CA . THR A 1 79 ? 11.391 -24.774 -12.970 1.00 89.56 79 THR A CA 1
ATOM 561 C C . THR A 1 79 ? 10.278 -24.867 -14.009 1.00 89.56 79 THR A C 1
ATOM 563 O O . THR A 1 79 ? 10.414 -24.306 -15.090 1.00 89.56 79 THR A O 1
ATOM 566 N N . ASP A 1 80 ? 9.184 -25.553 -13.673 1.00 92.38 80 ASP A N 1
ATOM 567 C CA . ASP A 1 80 ? 8.063 -25.841 -14.579 1.00 92.38 80 ASP A CA 1
ATOM 568 C C . ASP A 1 80 ? 6.717 -25.365 -14.001 1.00 92.38 80 ASP A C 1
ATOM 570 O O . ASP A 1 80 ? 5.647 -25.805 -14.425 1.00 92.38 80 ASP A O 1
ATOM 574 N N . GLU A 1 81 ? 6.763 -24.471 -13.010 1.00 94.62 81 GLU A N 1
ATOM 575 C CA . GLU A 1 81 ? 5.584 -23.893 -12.367 1.00 94.62 81 GLU A CA 1
ATOM 576 C C . GLU A 1 81 ? 5.355 -22.452 -12.824 1.00 94.62 81 GLU A C 1
ATOM 578 O O . GLU A 1 81 ? 6.286 -21.709 -13.138 1.00 94.62 81 GLU A O 1
ATOM 583 N N . ALA A 1 82 ? 4.088 -22.039 -12.858 1.00 94.94 82 ALA A N 1
ATOM 584 C CA . ALA A 1 82 ? 3.754 -20.651 -13.133 1.00 94.94 82 ALA A CA 1
ATOM 585 C C . ALA A 1 82 ? 4.248 -19.758 -11.986 1.00 94.94 82 ALA A C 1
ATOM 587 O O . ALA A 1 82 ? 3.950 -20.006 -10.815 1.00 94.94 82 ALA A O 1
ATOM 588 N N . GLN A 1 83 ? 4.967 -18.696 -12.340 1.00 96.56 83 GLN A N 1
ATOM 589 C CA . GLN A 1 83 ? 5.459 -17.706 -11.388 1.00 96.56 83 GLN A CA 1
ATOM 590 C C . GLN A 1 83 ? 4.302 -16.965 -10.718 1.00 96.56 83 GLN A C 1
ATOM 592 O O . GLN A 1 83 ? 3.267 -16.690 -11.332 1.00 96.56 83 GLN A O 1
ATOM 597 N N . HIS A 1 84 ? 4.501 -16.567 -9.465 1.00 97.06 84 HIS A N 1
ATOM 598 C CA . HIS A 1 84 ? 3.551 -15.697 -8.786 1.00 97.06 84 HIS A CA 1
ATOM 599 C C . HIS A 1 84 ? 3.802 -14.237 -9.159 1.00 97.06 84 HIS A C 1
ATOM 601 O O . HIS A 1 84 ? 4.894 -13.706 -8.940 1.00 97.06 84 HIS A O 1
ATOM 607 N N . ALA A 1 85 ? 2.764 -13.577 -9.668 1.00 96.25 85 ALA A N 1
ATOM 608 C CA . ALA A 1 85 ? 2.747 -12.138 -9.884 1.00 96.25 85 ALA A CA 1
ATOM 609 C C . ALA A 1 85 ? 2.192 -11.423 -8.644 1.00 96.25 85 ALA A C 1
ATOM 611 O O . ALA A 1 85 ? 1.137 -11.784 -8.124 1.00 96.25 85 ALA A O 1
ATOM 612 N N . TRP A 1 86 ? 2.895 -10.388 -8.195 1.00 97.75 86 TRP A N 1
ATOM 613 C CA . TRP A 1 86 ? 2.543 -9.572 -7.040 1.00 97.75 86 TRP A CA 1
ATOM 614 C C . TRP A 1 86 ? 2.444 -8.101 -7.426 1.00 97.75 86 TRP A C 1
ATOM 616 O O . TRP A 1 86 ? 3.225 -7.591 -8.231 1.00 97.75 86 TRP A O 1
ATOM 626 N N . MET A 1 87 ? 1.517 -7.402 -6.781 1.00 97.69 87 MET A N 1
ATOM 627 C CA . MET A 1 87 ? 1.401 -5.951 -6.814 1.00 97.69 87 MET A CA 1
ATOM 628 C C . MET A 1 87 ? 0.999 -5.481 -5.418 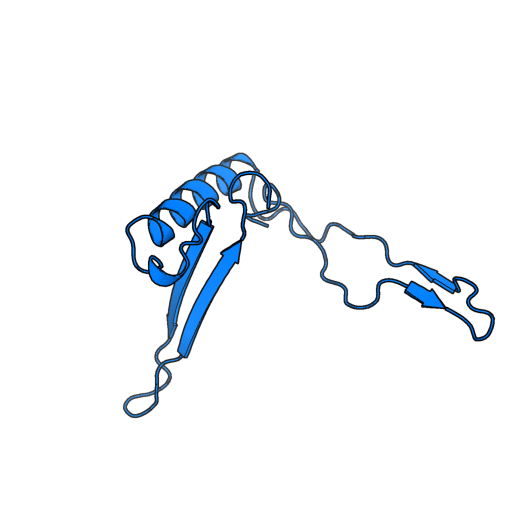1.00 97.69 87 MET A C 1
ATOM 630 O O . MET A 1 87 ? 0.071 -6.030 -4.828 1.00 97.69 87 MET A O 1
ATOM 634 N N . ILE A 1 88 ? 1.665 -4.446 -4.916 1.00 98.25 88 ILE A N 1
ATOM 635 C CA . ILE A 1 88 ? 1.123 -3.599 -3.851 1.00 98.25 88 ILE A CA 1
ATOM 636 C C . ILE A 1 88 ? 0.955 -2.194 -4.409 1.00 98.25 88 ILE A C 1
ATOM 638 O O . ILE A 1 88 ? 1.810 -1.725 -5.163 1.00 98.25 88 ILE A O 1
ATOM 642 N N . ALA A 1 89 ? -0.145 -1.537 -4.067 1.00 98.12 89 ALA A N 1
ATOM 643 C CA . ALA A 1 89 ? -0.425 -0.183 -4.512 1.00 98.12 89 ALA A CA 1
ATOM 644 C C . ALA A 1 89 ? -1.320 0.544 -3.508 1.00 98.12 89 ALA A C 1
ATOM 646 O O . ALA A 1 89 ? -2.040 -0.094 -2.738 1.00 98.12 89 ALA A O 1
ATOM 647 N N . PHE A 1 90 ? -1.272 1.869 -3.545 1.00 98.62 90 PHE A N 1
ATOM 648 C CA . PHE A 1 90 ? -2.185 2.764 -2.847 1.00 98.62 90 PHE A CA 1
ATOM 649 C C . PHE A 1 90 ? -2.457 3.997 -3.717 1.00 98.62 90 PHE A C 1
ATOM 651 O O . PHE A 1 90 ? -1.662 4.342 -4.597 1.00 98.62 90 PHE A O 1
ATOM 658 N N . ALA A 1 91 ? -3.623 4.608 -3.521 1.00 98.0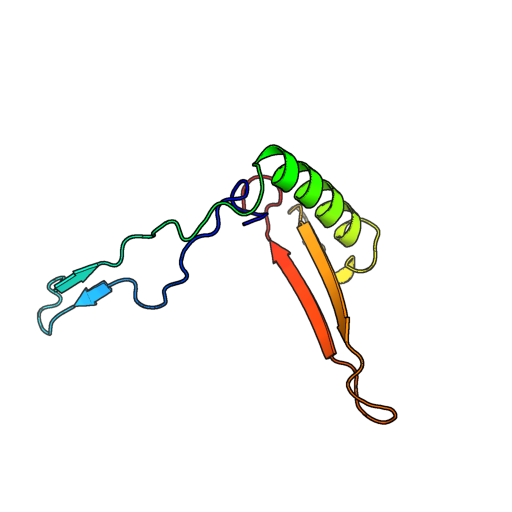6 91 ALA A N 1
ATOM 659 C CA . ALA A 1 91 ? -4.089 5.738 -4.310 1.00 98.06 91 ALA A CA 1
ATOM 660 C C . ALA A 1 91 ? -5.220 6.485 -3.573 1.00 98.06 91 ALA A C 1
ATOM 662 O O . ALA A 1 91 ? -6.038 5.804 -2.954 1.00 98.06 91 ALA A O 1
ATOM 663 N N . PRO A 1 92 ? -5.353 7.817 -3.733 1.00 98.00 92 PRO A N 1
ATOM 664 C CA . PRO A 1 92 ? -4.437 8.717 -4.441 1.00 98.00 92 PRO A CA 1
ATOM 665 C C . PRO A 1 92 ? -3.063 8.778 -3.766 1.00 98.00 92 PRO A C 1
ATOM 667 O O . PRO A 1 92 ? -2.978 8.817 -2.550 1.00 98.00 92 PRO A O 1
ATOM 670 N N . ALA A 1 93 ? -1.978 8.761 -4.539 1.00 97.25 93 ALA A N 1
ATOM 671 C CA . ALA A 1 93 ? -0.628 8.616 -3.984 1.00 97.25 93 ALA A CA 1
ATOM 672 C C . ALA A 1 93 ? -0.248 9.702 -2.956 1.00 97.25 93 ALA A C 1
ATOM 674 O O . ALA A 1 93 ? 0.505 9.426 -2.030 1.00 97.25 93 ALA A O 1
ATOM 675 N N . ASN A 1 94 ? -0.805 10.906 -3.095 1.00 92.50 94 ASN A N 1
ATOM 676 C CA . ASN A 1 94 ? -0.509 12.059 -2.249 1.00 92.50 94 ASN A CA 1
ATOM 677 C C . ASN A 1 94 ? -1.318 12.132 -0.937 1.00 92.50 94 ASN A C 1
ATOM 679 O O . ASN A 1 94 ? -0.962 12.940 -0.086 1.00 92.50 94 ASN A O 1
ATOM 683 N N . ASP A 1 95 ? -2.421 11.386 -0.817 1.00 94.12 95 ASP A N 1
ATOM 684 C CA . ASP A 1 95 ? -3.266 11.290 0.391 1.00 94.12 95 ASP A CA 1
ATOM 685 C C . ASP A 1 95 ? -4.166 10.034 0.288 1.00 94.12 95 ASP A C 1
ATOM 687 O O . ASP A 1 95 ? -5.336 10.138 -0.105 1.00 94.12 95 ASP A O 1
ATOM 691 N N . PRO A 1 96 ? -3.585 8.834 0.473 1.00 90.44 96 PRO A N 1
ATOM 692 C CA . PRO A 1 96 ? -4.239 7.554 0.183 1.00 90.44 96 PRO A CA 1
ATOM 693 C C . PRO A 1 96 ? -5.195 7.024 1.262 1.00 90.44 96 PRO A C 1
ATOM 695 O O . PRO A 1 96 ? -5.016 7.317 2.464 1.00 90.44 96 PRO A O 1
#

Mean predicted aligned error: 3.16 Å

Sequence (96 aa):
AVANDGVLMQPYLIQTVRDADLGVVQRTEPTVYSEPISSNTADILTEMMEAVVAEGTGTLAQVPGVTVAGKTGTAETGTDEAQHAWMIAFAPANDP